Protein AF-A0A3R9PP80-F1 (afdb_monomer_lite)

Secondary structure (DSSP, 8-state):
--THHHHHHHHHH-S-SEEEEEEEE--HHHHHHH-TTT-S-EEEEEEE---HHHHHHHHHHHHHHHHHHHH--S---SEEEEEEEEEEEETTEEEEE-SS-EEEEEES--HHHHHHHHHTTTS-EEEEEE----------------

Sequence (146 aa):
MEPNLLKQILDLLGKPKIVEISVSVDDERLRDMLKPDEARSITVQYSCEPEAERALDLYSEYYENYISISRFPAERKPKVISSFKASWYLNDLSAEFDGFSLRIKAEGDLRKTFEIMQLLKGRIIRVEIDLSCPEHEKSEVAQQQY

Organism: NCBI:txid2478471

pLDDT: mean 80.42, std 15.36, range [39.16, 97.62]

Foldseek 3Di:
DDLVVLVLVCVQQNFFQKKKWKKWAQDPVVCVVVPVVPDRTDIDIDMDRDHSVVLSVLLNQQVVLVVCVVPPVDDDDRMGTPWIKTWHDDPQKIWIDGSQEIEIEGEPDCPSVVVSCVSCPPGHYHYHYDPDDPPPPDDDDDDDDD

Structure (mmCIF, N/CA/C/O backbone):
data_AF-A0A3R9PP80-F1
#
_entry.id   AF-A0A3R9PP80-F1
#
loop_
_atom_site.group_PDB
_atom_site.id
_atom_site.type_symbol
_atom_site.label_atom_id
_atom_site.label_alt_id
_atom_site.label_comp_id
_atom_site.label_asym_id
_atom_site.label_entity_id
_atom_site.label_seq_id
_atom_site.pdbx_PDB_ins_code
_atom_site.Cartn_x
_atom_site.Cartn_y
_atom_site.Cartn_z
_atom_site.occupancy
_atom_site.B_iso_or_equiv
_atom_site.auth_seq_id
_atom_site.auth_comp_id
_atom_site.auth_asym_id
_atom_site.auth_atom_id
_atom_site.pdbx_PDB_model_num
ATOM 1 N N . MET A 1 1 ? 7.199 -9.865 0.308 1.00 71.06 1 MET A N 1
ATOM 2 C CA . MET A 1 1 ? 6.045 -10.595 0.879 1.00 71.06 1 MET A CA 1
ATOM 3 C C . MET A 1 1 ? 5.101 -10.919 -0.263 1.00 71.06 1 MET A C 1
ATOM 5 O O . MET A 1 1 ? 5.083 -10.144 -1.203 1.00 71.06 1 MET A O 1
ATOM 9 N N . GLU A 1 2 ? 4.377 -12.037 -0.243 1.00 83.56 2 GLU A N 1
ATOM 10 C CA . GLU A 1 2 ? 3.456 -12.345 -1.350 1.00 83.56 2 GLU A CA 1
ATOM 11 C C . GLU A 1 2 ? 2.292 -11.332 -1.439 1.00 83.56 2 GLU A C 1
ATOM 13 O O . GLU A 1 2 ? 1.842 -10.846 -0.392 1.00 83.56 2 GLU A O 1
ATOM 18 N N . PRO A 1 3 ? 1.735 -11.081 -2.646 1.00 89.44 3 PRO A N 1
ATOM 19 C CA . PRO A 1 3 ? 0.578 -10.202 -2.883 1.00 89.44 3 PRO A CA 1
ATOM 20 C C . PRO A 1 3 ? -0.625 -10.452 -1.966 1.00 89.44 3 PRO A C 1
ATOM 22 O O . PRO A 1 3 ? -1.391 -9.539 -1.660 1.00 89.44 3 PRO A O 1
ATOM 25 N N . ASN A 1 4 ? -0.754 -11.680 -1.457 1.00 89.56 4 ASN A N 1
ATOM 26 C CA . ASN A 1 4 ? -1.809 -12.075 -0.533 1.00 89.56 4 ASN A CA 1
ATOM 27 C C . ASN A 1 4 ? -1.837 -11.246 0.767 1.00 89.56 4 ASN A C 1
ATOM 29 O O . ASN A 1 4 ? -2.891 -11.124 1.385 1.00 89.56 4 ASN A O 1
ATOM 33 N N . LEU A 1 5 ? -0.710 -10.663 1.198 1.00 86.88 5 LEU A N 1
ATOM 34 C CA . LEU A 1 5 ? -0.709 -9.758 2.351 1.00 86.88 5 LEU A CA 1
ATOM 35 C C . LEU A 1 5 ? -1.475 -8.466 2.051 1.00 86.88 5 LEU A C 1
ATOM 37 O O . LEU A 1 5 ? -2.350 -8.105 2.833 1.00 86.88 5 LEU A O 1
ATOM 41 N N . LEU A 1 6 ? -1.179 -7.784 0.939 1.00 92.50 6 LEU A N 1
ATOM 42 C CA . LEU A 1 6 ? -1.897 -6.554 0.599 1.00 92.50 6 LEU A CA 1
ATOM 43 C C . LEU A 1 6 ? -3.386 -6.834 0.417 1.00 92.50 6 LEU A C 1
ATOM 45 O O . LEU A 1 6 ? -4.203 -6.056 0.892 1.00 92.50 6 LEU A O 1
ATOM 49 N N . LYS A 1 7 ? -3.743 -7.974 -0.184 1.00 93.31 7 LYS A N 1
ATOM 50 C CA . LYS A 1 7 ? -5.142 -8.398 -0.276 1.00 93.31 7 LYS A CA 1
ATOM 51 C C . LYS A 1 7 ? -5.816 -8.461 1.100 1.00 93.31 7 LYS A C 1
ATOM 53 O O . LYS A 1 7 ? -6.852 -7.840 1.286 1.00 93.31 7 LYS A O 1
ATOM 58 N N . GLN A 1 8 ? -5.192 -9.118 2.079 1.00 90.00 8 GLN A N 1
ATOM 59 C CA . GLN A 1 8 ? -5.726 -9.173 3.446 1.00 90.00 8 GLN A CA 1
ATOM 60 C C . GLN A 1 8 ? -5.836 -7.784 4.093 1.00 90.00 8 GLN A C 1
ATOM 62 O O . GLN A 1 8 ? -6.772 -7.538 4.842 1.00 90.00 8 GLN A O 1
ATOM 67 N N . ILE A 1 9 ? -4.901 -6.870 3.813 1.00 90.50 9 ILE A N 1
ATOM 68 C CA . ILE A 1 9 ? -4.976 -5.487 4.306 1.00 90.50 9 ILE A CA 1
ATOM 69 C C . ILE A 1 9 ? -6.162 -4.749 3.664 1.00 90.50 9 ILE A C 1
ATOM 71 O O . ILE A 1 9 ? -6.903 -4.073 4.371 1.00 90.50 9 ILE A O 1
ATOM 75 N N . LEU A 1 10 ? -6.367 -4.898 2.352 1.00 92.75 10 LEU A N 1
ATOM 76 C CA . LEU A 1 10 ? -7.479 -4.288 1.613 1.00 92.75 10 LEU A CA 1
ATOM 77 C C . LEU A 1 10 ? -8.839 -4.819 2.071 1.00 92.75 10 LEU A C 1
ATOM 79 O O . LEU A 1 10 ? -9.766 -4.032 2.234 1.00 92.75 10 LEU A O 1
ATOM 83 N N . ASP A 1 11 ? -8.947 -6.121 2.336 1.00 91.31 11 ASP A N 1
ATOM 84 C CA . ASP A 1 11 ? -10.175 -6.737 2.855 1.00 91.31 11 ASP A CA 1
ATOM 85 C C . ASP A 1 11 ? -10.566 -6.172 4.238 1.00 91.31 11 ASP A C 1
ATOM 87 O O . ASP A 1 11 ? -11.732 -6.231 4.624 1.00 91.31 11 ASP A O 1
ATOM 91 N N . LEU A 1 12 ? -9.608 -5.598 4.979 1.00 87.88 12 LEU A N 1
ATOM 92 C CA . LEU A 1 12 ? -9.818 -5.059 6.325 1.00 87.88 12 LEU A CA 1
ATOM 93 C C . LEU A 1 12 ? -9.974 -3.549 6.379 1.00 87.88 12 LEU A C 1
ATOM 95 O O . LEU A 1 12 ? -10.890 -3.038 7.018 1.00 87.88 12 LEU A O 1
ATOM 99 N N . LEU A 1 13 ? -9.053 -2.832 5.746 1.00 89.12 13 LEU A N 1
ATOM 100 C CA . LEU A 1 13 ? -9.013 -1.373 5.774 1.00 89.12 13 LEU A CA 1
ATOM 101 C C . LEU A 1 13 ? -9.790 -0.751 4.610 1.00 89.12 13 LEU A C 1
ATOM 103 O O . LEU A 1 13 ? -9.990 0.463 4.577 1.00 89.12 13 LEU A O 1
ATOM 107 N N . GLY A 1 14 ? -10.224 -1.570 3.651 1.00 91.25 14 GLY A N 1
ATOM 108 C CA . GLY A 1 14 ? -10.828 -1.122 2.409 1.00 91.25 14 GLY A CA 1
ATOM 109 C C . GLY A 1 14 ? -9.808 -0.489 1.462 1.00 91.25 14 GLY A C 1
ATOM 110 O O . GLY A 1 14 ? -8.594 -0.700 1.549 1.00 91.25 14 GLY A O 1
ATOM 111 N N . LYS A 1 15 ? -10.323 0.320 0.535 1.00 94.94 15 LYS A N 1
ATOM 112 C CA . LYS A 1 15 ? -9.526 1.055 -0.453 1.00 94.94 15 LYS A CA 1
ATOM 113 C C . LYS A 1 15 ? -8.535 2.015 0.242 1.00 94.94 15 LYS A C 1
ATOM 115 O O . LYS A 1 15 ? -8.970 2.812 1.081 1.00 94.94 15 LYS A O 1
ATOM 120 N N . PRO A 1 16 ? -7.238 2.001 -0.129 1.00 96.12 16 PRO A N 1
ATOM 121 C CA . PRO A 1 16 ? -6.276 2.981 0.360 1.00 96.12 16 PRO A CA 1
ATOM 122 C C . PRO A 1 16 ? -6.669 4.378 -0.104 1.00 96.12 16 PRO A C 1
ATOM 124 O O . PRO A 1 16 ? -7.209 4.565 -1.194 1.00 96.12 16 PRO A O 1
ATOM 127 N N . LYS A 1 17 ? -6.377 5.377 0.724 1.00 96.12 17 LYS A N 1
ATOM 128 C CA . LYS A 1 17 ? -6.616 6.773 0.356 1.00 96.12 17 LYS A CA 1
ATOM 129 C C . LYS A 1 17 ? -5.595 7.267 -0.641 1.00 96.12 17 LYS A C 1
ATOM 131 O O . LYS A 1 17 ? -5.963 7.949 -1.583 1.00 96.12 17 LYS A O 1
ATOM 136 N N . ILE A 1 18 ? -4.345 6.862 -0.465 1.00 97.06 18 ILE A N 1
ATOM 137 C CA . ILE A 1 18 ? -3.256 7.243 -1.348 1.00 97.06 18 ILE A CA 1
ATOM 138 C C . ILE A 1 18 ? -2.332 6.051 -1.568 1.00 97.06 18 ILE A C 1
ATOM 140 O O . ILE A 1 18 ? -2.057 5.276 -0.651 1.00 97.06 18 ILE A O 1
ATOM 144 N 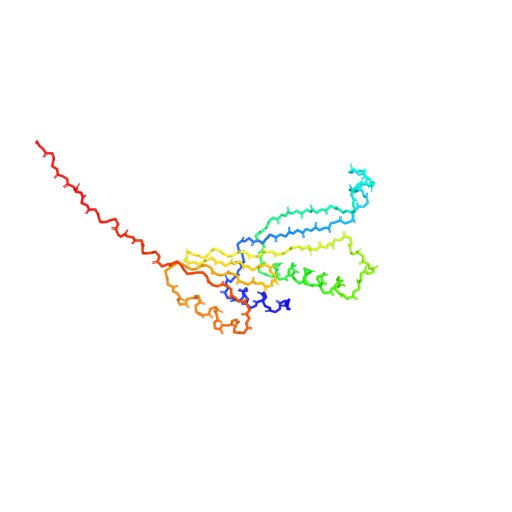N . VAL A 1 19 ? -1.872 5.902 -2.803 1.00 97.31 19 VAL A N 1
ATOM 145 C CA . VAL A 1 19 ? -0.814 4.980 -3.196 1.00 97.31 19 VAL A CA 1
ATOM 146 C C . VAL A 1 19 ? 0.292 5.798 -3.843 1.00 97.31 19 VAL A C 1
ATOM 148 O O . VAL A 1 19 ? 0.070 6.446 -4.865 1.00 97.31 19 VAL A O 1
ATOM 151 N N . GLU A 1 20 ? 1.474 5.771 -3.239 1.00 97.62 20 GLU A N 1
ATOM 152 C CA . GLU A 1 20 ? 2.694 6.377 -3.759 1.00 97.62 20 GLU A CA 1
ATOM 153 C C . GLU A 1 20 ? 3.549 5.310 -4.433 1.00 97.62 20 GLU A C 1
ATOM 155 O O . GLU A 1 20 ? 3.827 4.250 -3.860 1.00 97.62 20 GLU A O 1
ATOM 160 N N . ILE A 1 21 ? 4.003 5.604 -5.647 1.00 95.19 21 ILE A N 1
ATOM 161 C CA . ILE A 1 21 ? 4.872 4.710 -6.404 1.00 95.19 21 ILE A CA 1
ATOM 162 C C . ILE A 1 21 ? 6.000 5.476 -7.077 1.00 95.19 21 ILE A C 1
ATOM 164 O O . ILE A 1 21 ? 5.830 6.591 -7.573 1.00 95.19 21 ILE A O 1
ATOM 168 N N . SER A 1 22 ? 7.160 4.828 -7.112 1.00 93.56 22 SER A N 1
ATOM 169 C CA . SER A 1 22 ? 8.286 5.233 -7.946 1.00 93.56 22 SER A CA 1
ATOM 170 C C . SER A 1 22 ? 8.395 4.252 -9.096 1.00 93.56 22 SER A C 1
ATOM 172 O O . SER A 1 22 ? 8.415 3.037 -8.891 1.00 93.56 22 SER A O 1
ATOM 174 N N . VAL A 1 23 ? 8.473 4.780 -10.308 1.00 89.75 23 VAL A N 1
ATOM 175 C CA . VAL A 1 23 ? 8.624 3.997 -11.525 1.00 89.75 23 VAL A CA 1
ATOM 176 C C . VAL A 1 23 ? 9.919 4.407 -12.196 1.00 89.75 23 VAL A C 1
ATOM 178 O O . VAL A 1 23 ? 10.072 5.555 -12.606 1.00 89.75 23 VAL A O 1
ATOM 181 N N . SER A 1 24 ? 10.839 3.463 -12.330 1.00 87.50 24 SER A N 1
ATOM 182 C CA . SER A 1 24 ? 12.033 3.629 -13.145 1.00 87.50 24 SER A CA 1
ATOM 183 C C . SER A 1 24 ? 11.713 3.226 -14.579 1.00 87.50 24 SER A C 1
ATOM 185 O O . SER A 1 24 ? 11.252 2.113 -14.835 1.00 87.50 24 SER A O 1
ATOM 187 N N . VAL A 1 25 ? 11.932 4.154 -15.500 1.00 83.19 25 VAL A N 1
ATOM 188 C CA . VAL A 1 25 ? 11.703 3.998 -16.931 1.00 83.19 25 VAL A CA 1
ATOM 189 C C . VAL A 1 25 ? 13.051 4.034 -17.636 1.00 83.19 25 VAL A C 1
ATOM 191 O O . VAL A 1 25 ? 13.855 4.952 -17.440 1.00 83.19 25 VAL A O 1
ATOM 194 N N . ASP A 1 26 ? 13.291 3.005 -18.437 1.00 79.38 26 ASP A N 1
ATOM 195 C CA . ASP A 1 26 ? 14.395 2.932 -19.379 1.00 79.38 26 ASP A CA 1
ATOM 196 C C . ASP A 1 26 ? 13.842 3.226 -20.780 1.00 79.38 26 ASP A C 1
ATOM 198 O O . ASP A 1 26 ? 13.300 2.344 -21.444 1.00 79.38 26 ASP A O 1
ATOM 202 N N . ASP A 1 27 ? 13.888 4.500 -21.176 1.00 73.56 27 ASP A N 1
ATOM 203 C CA . ASP A 1 27 ? 13.384 4.985 -22.461 1.00 73.56 27 ASP A CA 1
ATOM 204 C C . ASP A 1 27 ? 14.491 5.773 -23.168 1.00 73.56 27 ASP A C 1
ATOM 206 O O . ASP A 1 27 ? 14.997 6.773 -22.650 1.00 73.56 27 ASP A O 1
ATOM 210 N N . GLU A 1 28 ? 14.876 5.299 -24.352 1.00 74.38 28 GLU A N 1
ATOM 211 C CA . GLU A 1 28 ? 15.945 5.891 -25.161 1.00 74.38 28 GLU A CA 1
ATOM 212 C C . GLU A 1 28 ? 15.626 7.329 -25.583 1.00 74.38 28 GLU A C 1
ATOM 214 O O . GLU A 1 28 ? 16.507 8.180 -25.532 1.00 74.38 28 GLU A O 1
ATOM 219 N N . ARG A 1 29 ? 14.362 7.653 -25.892 1.00 73.94 29 ARG A N 1
ATOM 220 C CA . ARG A 1 29 ? 13.960 9.020 -26.268 1.00 73.94 29 ARG A CA 1
ATOM 221 C C . ARG A 1 29 ? 14.134 9.971 -25.095 1.00 73.94 29 ARG A C 1
ATOM 223 O O . ARG A 1 29 ? 14.587 11.100 -25.264 1.00 73.94 29 ARG A O 1
ATOM 230 N N . LEU A 1 30 ? 13.771 9.515 -23.899 1.00 70.75 30 LEU A N 1
ATOM 231 C CA . LEU A 1 30 ? 13.948 10.298 -22.686 1.00 70.75 30 LEU A CA 1
ATOM 232 C C . LEU A 1 30 ? 15.431 10.442 -22.299 1.00 70.75 30 LEU A C 1
ATOM 234 O O . LEU A 1 30 ? 15.826 11.502 -21.811 1.00 70.75 30 LEU A O 1
ATOM 238 N N . ARG A 1 31 ? 16.262 9.421 -22.551 1.00 69.50 31 ARG A N 1
ATOM 239 C CA . ARG A 1 31 ? 17.726 9.515 -22.403 1.00 69.50 31 ARG A CA 1
ATOM 240 C C . ARG A 1 31 ? 18.330 10.529 -23.376 1.00 69.50 31 ARG A C 1
ATOM 242 O O . ARG A 1 31 ? 19.126 11.361 -22.949 1.00 69.50 31 ARG A O 1
ATOM 249 N N . ASP A 1 32 ? 17.912 10.513 -24.639 1.00 70.00 32 ASP A N 1
ATOM 250 C CA . ASP A 1 32 ? 18.385 11.450 -25.665 1.00 70.00 32 ASP A CA 1
ATOM 251 C C . ASP A 1 32 ? 18.046 12.905 -25.310 1.00 70.00 32 ASP A C 1
ATOM 253 O O . ASP A 1 32 ? 18.865 13.805 -25.500 1.00 70.00 32 ASP A O 1
ATOM 257 N N . MET A 1 33 ? 16.869 13.144 -24.719 1.00 74.56 33 MET A N 1
ATOM 258 C CA . MET A 1 33 ? 16.467 14.471 -24.235 1.00 74.56 33 MET A CA 1
ATOM 259 C C . MET A 1 33 ? 17.297 14.971 -23.041 1.00 74.56 33 MET A C 1
ATOM 261 O O . MET A 1 33 ? 17.466 16.181 -22.888 1.00 74.56 33 MET A O 1
ATOM 265 N N . LEU A 1 34 ? 17.795 14.071 -22.188 1.00 69.25 34 LEU A N 1
ATOM 266 C CA . LEU A 1 34 ? 18.534 14.407 -20.961 1.00 69.25 34 LEU A CA 1
ATOM 267 C C . LEU A 1 34 ? 20.058 14.274 -21.085 1.00 69.25 34 LEU A C 1
ATOM 269 O O . LEU A 1 34 ? 20.757 14.579 -20.122 1.00 69.25 34 LEU A O 1
ATOM 273 N N . LYS A 1 35 ? 20.550 13.916 -22.279 1.00 68.56 35 LYS A N 1
ATOM 274 C CA . LYS A 1 35 ? 21.925 13.512 -22.611 1.00 68.56 35 LYS A CA 1
ATOM 275 C C . LYS A 1 35 ? 22.242 12.071 -22.155 1.00 68.56 35 LYS A C 1
ATOM 277 O O . LYS A 1 35 ? 22.268 11.790 -20.954 1.00 68.56 35 LYS A O 1
ATOM 282 N N . PRO A 1 36 ? 22.530 11.155 -23.097 1.00 57.00 36 PRO A N 1
ATOM 283 C CA . PRO A 1 36 ? 22.626 9.716 -22.830 1.00 57.00 36 PRO A CA 1
ATOM 284 C C . PRO A 1 36 ? 23.820 9.305 -21.949 1.00 57.00 36 PRO A C 1
ATOM 286 O O . PRO A 1 36 ? 23.794 8.237 -21.337 1.00 57.00 36 PRO A O 1
ATOM 289 N N . ASP A 1 37 ? 24.840 10.155 -21.837 1.00 64.69 37 ASP A N 1
ATOM 290 C CA . ASP A 1 37 ? 26.093 9.865 -21.128 1.00 64.69 37 ASP A CA 1
ATOM 291 C C . ASP A 1 37 ? 25.933 9.910 -19.593 1.00 64.69 37 ASP A C 1
ATOM 293 O O . ASP A 1 37 ? 26.726 9.315 -18.860 1.00 64.69 37 ASP A O 1
ATOM 297 N N . GLU A 1 38 ? 24.901 10.604 -19.098 1.00 63.38 38 GLU A N 1
ATOM 298 C CA . GLU A 1 38 ? 24.737 10.929 -17.674 1.00 63.38 38 GLU A CA 1
ATOM 299 C C . GLU A 1 38 ? 23.598 10.144 -16.994 1.00 63.38 38 GLU A C 1
ATOM 301 O O . GLU A 1 38 ? 23.680 9.851 -15.798 1.00 63.38 38 GLU A O 1
ATOM 306 N N . ALA A 1 39 ? 22.554 9.733 -17.727 1.00 62.38 39 ALA A N 1
ATOM 307 C CA . ALA A 1 39 ? 21.347 9.141 -17.140 1.00 62.38 39 ALA A CA 1
ATOM 308 C C . ALA A 1 39 ? 21.051 7.718 -17.652 1.00 62.38 39 ALA A C 1
ATOM 310 O O . ALA A 1 39 ? 20.582 7.508 -18.767 1.00 62.38 39 ALA A O 1
ATOM 311 N N . ARG A 1 40 ? 21.235 6.709 -16.785 1.00 68.38 40 ARG A N 1
ATOM 312 C CA . ARG A 1 40 ? 20.885 5.303 -17.086 1.00 68.38 40 ARG A CA 1
ATOM 313 C C . ARG A 1 40 ? 19.383 5.010 -17.028 1.00 68.38 40 ARG A C 1
ATOM 315 O O . ARG A 1 40 ? 18.956 4.001 -17.569 1.00 68.38 40 ARG A O 1
ATOM 322 N N . SER A 1 41 ? 18.579 5.819 -16.356 1.00 73.88 41 SER A N 1
ATOM 323 C CA . SER A 1 41 ? 17.124 5.638 -16.260 1.00 73.88 41 SER A CA 1
ATOM 324 C C . SER A 1 41 ? 16.499 6.888 -15.664 1.00 73.88 41 SER A C 1
ATOM 326 O O . SER A 1 41 ? 17.151 7.572 -14.873 1.00 73.88 41 SER A O 1
ATOM 328 N N . ILE A 1 42 ? 15.228 7.133 -15.960 1.00 81.62 42 ILE A N 1
ATOM 329 C CA . ILE A 1 42 ? 14.450 8.185 -15.305 1.00 81.62 42 ILE A CA 1
ATOM 330 C C . ILE A 1 42 ? 13.559 7.552 -14.252 1.00 81.62 42 ILE A C 1
ATOM 332 O O . ILE A 1 42 ? 12.840 6.601 -14.543 1.00 81.62 42 ILE A O 1
ATOM 336 N N . THR A 1 43 ? 13.574 8.094 -13.039 1.00 86.44 43 THR A N 1
ATOM 337 C CA . THR A 1 43 ? 12.611 7.711 -12.005 1.00 86.44 43 THR A CA 1
ATOM 338 C C . THR A 1 43 ? 11.523 8.767 -11.923 1.00 86.44 43 THR A C 1
ATOM 340 O O . THR A 1 43 ? 11.799 9.928 -11.634 1.00 86.44 43 THR A O 1
ATOM 343 N N . VAL A 1 44 ? 10.283 8.352 -12.157 1.00 88.75 44 VAL A N 1
ATOM 344 C CA . VAL A 1 44 ? 9.090 9.177 -11.974 1.00 88.75 44 VAL A CA 1
ATOM 345 C C . VAL A 1 44 ? 8.420 8.758 -10.674 1.00 88.75 44 VAL A C 1
ATOM 347 O O . VAL A 1 44 ? 8.096 7.585 -10.495 1.00 88.75 44 VAL A O 1
ATOM 350 N N . GLN A 1 45 ? 8.212 9.714 -9.775 1.00 93.38 45 GLN A N 1
ATOM 351 C CA . GLN A 1 45 ? 7.488 9.508 -8.524 1.00 93.38 45 GLN A CA 1
ATOM 352 C C . GLN A 1 45 ? 6.133 10.189 -8.612 1.00 93.38 45 GLN A C 1
ATOM 354 O O . GLN A 1 45 ? 6.046 11.340 -9.039 1.00 93.38 45 GLN A O 1
ATOM 359 N N . TYR A 1 46 ? 5.079 9.483 -8.222 1.00 91.56 46 TYR A N 1
ATOM 360 C CA . TYR A 1 46 ? 3.741 10.053 -8.177 1.00 91.56 46 TYR A CA 1
ATOM 361 C C . TYR A 1 46 ? 2.870 9.349 -7.143 1.00 91.56 46 TYR A C 1
ATOM 363 O O . TYR A 1 46 ? 3.132 8.215 -6.736 1.00 91.56 46 TYR A O 1
ATOM 371 N N . SER A 1 47 ? 1.816 10.047 -6.735 1.00 95.12 47 SER A N 1
ATOM 372 C CA . SER A 1 47 ? 0.757 9.530 -5.884 1.00 95.12 47 SER A CA 1
ATOM 373 C C . SER A 1 47 ? -0.559 9.434 -6.655 1.00 95.12 47 SER A C 1
ATOM 375 O O . SER A 1 47 ? -0.791 10.154 -7.627 1.00 95.12 47 SER A O 1
ATOM 377 N N . CYS A 1 48 ? -1.418 8.507 -6.248 1.00 93.25 48 CYS A N 1
ATOM 378 C CA . CYS A 1 48 ? -2.731 8.296 -6.848 1.00 93.25 48 CYS A CA 1
ATOM 379 C C . CYS A 1 48 ? -3.726 7.760 -5.810 1.00 93.25 48 CYS A C 1
ATOM 381 O O . CYS A 1 48 ? -3.313 7.249 -4.772 1.00 93.25 48 CYS A O 1
ATOM 383 N N . GLU A 1 49 ? -5.028 7.829 -6.101 1.00 95.81 49 GLU A N 1
ATOM 384 C CA . GLU A 1 49 ? -6.099 7.295 -5.236 1.00 95.81 49 GLU A CA 1
ATOM 385 C C . GLU A 1 49 ? -6.832 6.106 -5.905 1.00 95.81 49 GLU A C 1
ATOM 387 O O . GLU A 1 49 ? -8.035 6.181 -6.198 1.00 95.81 49 GLU A O 1
ATOM 392 N N . PRO A 1 50 ? -6.117 5.011 -6.234 1.00 93.44 50 PRO A N 1
ATOM 393 C CA . PRO A 1 50 ? -6.646 3.929 -7.058 1.00 93.44 50 PRO A CA 1
ATOM 394 C C . PRO A 1 50 ? -7.671 3.080 -6.301 1.00 93.44 50 PRO A C 1
ATOM 396 O O . PRO A 1 50 ? -7.606 2.952 -5.081 1.00 93.44 50 PRO A O 1
ATOM 399 N N . GLU A 1 51 ? -8.584 2.436 -7.031 1.00 95.94 51 GLU A N 1
ATOM 400 C CA . GLU A 1 51 ? -9.431 1.372 -6.473 1.00 95.94 51 GLU A CA 1
ATOM 401 C C . GLU A 1 51 ? -8.598 0.225 -5.877 1.00 95.94 51 GLU A C 1
ATOM 403 O O . GLU A 1 51 ? -7.440 0.020 -6.248 1.00 95.94 51 GLU A O 1
ATOM 408 N N . ALA A 1 52 ? -9.196 -0.543 -4.960 1.00 94.56 52 ALA A N 1
ATOM 409 C CA . ALA A 1 52 ? -8.507 -1.612 -4.231 1.00 94.56 52 ALA A CA 1
ATOM 410 C C . ALA A 1 52 ? -7.860 -2.654 -5.165 1.00 94.56 52 ALA A C 1
ATOM 412 O O . ALA A 1 52 ? -6.704 -3.024 -4.969 1.00 94.56 52 ALA A O 1
ATOM 413 N N . GLU A 1 53 ? -8.570 -3.068 -6.218 1.00 95.69 53 GLU A N 1
ATOM 414 C CA . GLU A 1 53 ? -8.052 -3.995 -7.236 1.00 95.69 53 GLU A CA 1
ATOM 415 C C . GLU A 1 53 ? -6.806 -3.429 -7.920 1.00 95.69 53 GLU A C 1
ATOM 417 O O . GLU A 1 53 ? -5.774 -4.091 -8.017 1.00 95.69 53 GLU A O 1
ATOM 422 N N . ARG A 1 54 ? -6.852 -2.147 -8.296 1.00 96.06 54 ARG A N 1
ATOM 423 C CA . ARG A 1 54 ? -5.726 -1.488 -8.952 1.00 96.06 54 ARG A CA 1
ATOM 424 C C . ARG A 1 54 ? -4.526 -1.323 -8.017 1.00 96.06 54 ARG A C 1
ATOM 426 O O . ARG A 1 54 ? -3.389 -1.427 -8.472 1.00 96.06 54 ARG A O 1
ATOM 433 N N . ALA A 1 55 ? -4.751 -1.083 -6.726 1.00 96.19 55 ALA A N 1
ATOM 434 C CA . ALA A 1 55 ? -3.678 -1.073 -5.734 1.00 96.19 55 ALA A CA 1
ATOM 435 C C . ALA A 1 55 ? -2.996 -2.451 -5.624 1.00 96.19 55 ALA A C 1
ATOM 437 O O . ALA A 1 55 ? -1.768 -2.521 -5.529 1.00 96.19 55 ALA A O 1
ATOM 438 N N . LEU A 1 56 ? -3.773 -3.538 -5.690 1.00 96.31 56 LEU A N 1
ATOM 439 C CA . LEU A 1 56 ? -3.253 -4.906 -5.670 1.00 96.31 56 LEU A CA 1
ATOM 440 C C . LEU A 1 56 ? -2.436 -5.242 -6.926 1.00 96.31 56 LEU A C 1
ATOM 442 O O . LEU A 1 56 ? -1.373 -5.854 -6.804 1.00 96.31 56 LEU A O 1
ATOM 446 N N . ASP A 1 57 ? -2.877 -4.799 -8.105 1.00 95.69 57 ASP A N 1
ATOM 447 C CA . ASP A 1 57 ? -2.122 -4.959 -9.355 1.00 95.69 57 ASP A CA 1
ATOM 448 C C . ASP A 1 57 ? -0.758 -4.265 -9.280 1.00 95.69 57 ASP A C 1
ATOM 450 O O . ASP A 1 57 ? 0.274 -4.862 -9.586 1.00 95.69 57 ASP A O 1
ATOM 454 N N . LEU A 1 58 ? -0.743 -3.006 -8.825 1.00 94.88 58 LEU A 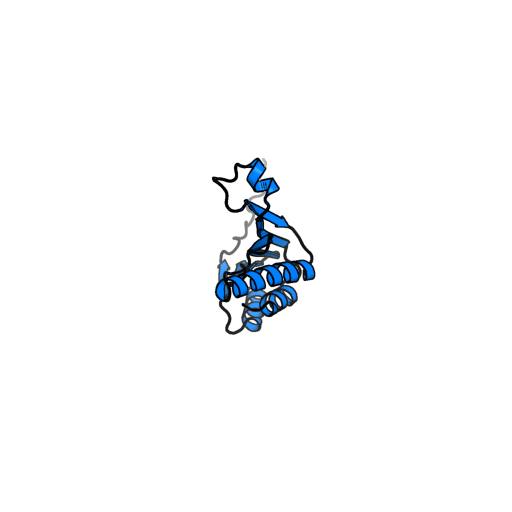N 1
ATOM 455 C CA . LEU A 1 58 ? 0.484 -2.216 -8.686 1.00 94.88 58 LEU A CA 1
ATOM 456 C C . LEU A 1 58 ? 1.466 -2.866 -7.705 1.00 94.88 58 LEU A C 1
ATOM 458 O O . LEU A 1 58 ? 2.669 -2.904 -7.964 1.00 94.88 58 LEU A O 1
ATOM 462 N N . TYR A 1 59 ? 0.966 -3.410 -6.594 1.00 95.50 59 TYR A N 1
ATOM 463 C CA . TYR A 1 59 ? 1.808 -4.144 -5.653 1.00 95.50 59 TYR A CA 1
ATOM 464 C C . TYR A 1 59 ? 2.319 -5.464 -6.227 1.00 95.50 59 TYR A C 1
ATOM 466 O O . TYR A 1 59 ? 3.459 -5.840 -5.966 1.00 95.50 59 TYR A O 1
ATOM 474 N N . SER A 1 60 ? 1.504 -6.164 -7.015 1.00 94.25 60 SER A N 1
ATOM 475 C CA . SER A 1 60 ? 1.916 -7.410 -7.666 1.00 94.25 60 SER A CA 1
ATOM 476 C C . SER A 1 60 ? 3.048 -7.150 -8.660 1.00 94.25 60 SER A C 1
ATOM 478 O O . SER A 1 60 ? 4.068 -7.831 -8.602 1.00 94.25 60 SER A O 1
ATOM 480 N N . GLU A 1 61 ? 2.939 -6.096 -9.477 1.00 92.38 61 GLU A N 1
ATOM 481 C CA . GLU A 1 61 ? 4.012 -5.655 -10.379 1.00 92.38 61 GLU A CA 1
ATOM 482 C C . GLU A 1 61 ? 5.281 -5.261 -9.598 1.00 92.38 61 GLU A C 1
ATOM 484 O O . GLU A 1 61 ? 6.389 -5.671 -9.950 1.00 92.38 61 GLU A O 1
ATOM 489 N N . TYR A 1 62 ? 5.137 -4.513 -8.499 1.00 93.00 62 TYR A N 1
ATOM 490 C CA . TYR A 1 62 ? 6.245 -4.183 -7.597 1.00 93.00 62 TYR A CA 1
ATOM 491 C C . TYR A 1 62 ? 6.932 -5.436 -7.023 1.00 93.00 62 TYR A C 1
ATOM 493 O O . TYR A 1 62 ? 8.159 -5.559 -7.072 1.00 93.00 62 TYR A O 1
ATOM 501 N N . TYR A 1 63 ? 6.152 -6.389 -6.512 1.00 91.88 63 TYR A N 1
ATOM 502 C CA . TYR A 1 63 ? 6.662 -7.622 -5.920 1.00 91.88 63 TYR A CA 1
ATOM 503 C C . TYR A 1 63 ? 7.367 -8.502 -6.954 1.00 91.88 63 TYR A C 1
ATOM 505 O O . TYR A 1 63 ? 8.459 -9.000 -6.679 1.00 91.88 63 TYR A O 1
ATOM 513 N N . GLU A 1 64 ? 6.785 -8.654 -8.146 1.00 88.94 64 GLU A N 1
ATOM 514 C CA . GLU A 1 64 ? 7.398 -9.374 -9.262 1.00 88.94 64 GLU A CA 1
ATOM 515 C C . GLU A 1 64 ? 8.766 -8.800 -9.623 1.00 88.94 64 GLU A C 1
ATOM 517 O O . GLU A 1 64 ? 9.729 -9.547 -9.790 1.00 88.94 64 GLU A O 1
ATOM 522 N N . ASN A 1 65 ? 8.872 -7.474 -9.695 1.00 86.12 65 ASN A N 1
ATOM 523 C CA . ASN A 1 65 ? 10.137 -6.816 -9.991 1.00 86.12 65 ASN A CA 1
ATOM 524 C C . ASN A 1 65 ? 11.170 -7.036 -8.872 1.00 86.12 65 ASN A C 1
ATOM 526 O O . ASN A 1 65 ? 12.345 -7.281 -9.146 1.00 86.12 65 ASN A O 1
ATOM 530 N N . TYR A 1 66 ? 10.745 -7.019 -7.606 1.00 84.81 66 TYR A N 1
ATOM 531 C CA . TYR A 1 66 ? 11.617 -7.324 -6.469 1.00 84.81 66 TYR A CA 1
ATOM 532 C C . TYR A 1 66 ? 12.155 -8.771 -6.512 1.00 84.81 66 TYR A C 1
ATOM 534 O O . TYR A 1 66 ? 13.355 -9.009 -6.321 1.00 84.81 66 TYR A O 1
ATOM 542 N N . ILE A 1 67 ? 11.301 -9.759 -6.808 1.00 83.06 67 ILE A N 1
ATOM 543 C CA . ILE A 1 67 ? 11.729 -11.167 -6.912 1.00 83.06 67 ILE A CA 1
ATOM 544 C C . ILE A 1 67 ? 12.534 -11.450 -8.186 1.00 83.06 67 ILE A C 1
ATOM 546 O O . ILE A 1 67 ? 13.407 -12.317 -8.172 1.00 83.06 67 ILE A O 1
ATOM 550 N N . SER A 1 68 ? 12.271 -10.745 -9.290 1.00 74.00 68 SER A N 1
ATOM 551 C CA . SER A 1 68 ? 12.999 -10.948 -10.543 1.00 74.00 68 SER A CA 1
ATOM 552 C C . SER A 1 68 ? 14.416 -10.394 -10.450 1.00 74.00 68 SER A C 1
ATOM 554 O O . SER A 1 68 ? 15.355 -11.091 -10.819 1.00 74.00 68 SER A O 1
ATOM 556 N N . ILE A 1 69 ? 14.597 -9.198 -9.874 1.00 65.06 69 ILE A N 1
ATOM 557 C CA . ILE A 1 69 ? 15.923 -8.595 -9.657 1.00 65.06 69 ILE A CA 1
ATOM 558 C C . ILE A 1 69 ? 16.788 -9.478 -8.749 1.00 65.06 69 ILE A C 1
ATOM 560 O O . ILE A 1 69 ? 17.988 -9.612 -8.977 1.00 65.06 69 ILE A O 1
ATOM 564 N N . SER A 1 70 ? 16.185 -10.116 -7.743 1.00 59.97 70 SER A N 1
ATOM 565 C CA . SER A 1 70 ? 16.905 -11.013 -6.830 1.00 59.97 70 SER A CA 1
ATOM 566 C C . SER A 1 70 ? 17.250 -12.380 -7.433 1.00 59.97 70 SER A C 1
ATOM 568 O O . SER A 1 70 ? 18.109 -13.068 -6.884 1.00 59.97 70 SER A O 1
ATOM 570 N N . ARG A 1 71 ? 16.625 -12.785 -8.550 1.00 60.09 71 ARG A N 1
ATOM 571 C CA . ARG A 1 71 ? 16.841 -14.102 -9.182 1.00 60.09 71 ARG A CA 1
ATOM 572 C C . ARG A 1 71 ? 17.589 -14.046 -10.515 1.00 60.09 71 ARG A C 1
ATOM 574 O O . ARG A 1 71 ? 18.399 -14.930 -10.765 1.00 60.09 71 ARG A O 1
ATOM 581 N N . PHE A 1 72 ? 17.354 -13.035 -11.352 1.00 57.19 72 PHE A N 1
ATOM 582 C CA . PHE A 1 72 ? 17.979 -12.898 -12.671 1.00 57.19 72 PHE A CA 1
ATOM 583 C C . PHE A 1 72 ? 18.189 -11.415 -13.028 1.00 57.19 72 PHE A C 1
ATOM 585 O O . PHE A 1 72 ? 17.228 -10.723 -13.360 1.00 57.19 72 PHE A O 1
ATOM 592 N N . PRO A 1 73 ? 19.432 -10.905 -13.037 1.00 56.16 73 PRO A N 1
ATOM 593 C CA . PRO A 1 73 ? 19.713 -9.512 -13.401 1.00 56.16 73 PRO A CA 1
ATOM 594 C C . PRO A 1 73 ? 19.636 -9.219 -14.918 1.00 56.16 73 PRO A C 1
ATOM 596 O O . PRO A 1 73 ? 20.071 -8.153 -15.347 1.00 56.16 73 PRO A O 1
ATOM 599 N N . ALA A 1 74 ? 19.142 -10.151 -15.742 1.00 50.53 74 ALA A N 1
ATOM 600 C CA . ALA A 1 74 ? 19.554 -10.249 -17.146 1.00 50.53 74 ALA A CA 1
ATOM 601 C C . ALA A 1 74 ? 18.673 -9.527 -18.185 1.00 50.53 74 ALA A C 1
ATOM 603 O O . ALA A 1 74 ? 19.169 -9.259 -19.272 1.00 50.53 74 ALA A O 1
ATOM 604 N N . GLU A 1 75 ? 17.436 -9.130 -17.879 1.00 56.00 75 GLU A N 1
ATOM 605 C CA . GLU A 1 75 ? 16.623 -8.327 -18.807 1.00 56.00 75 GLU A CA 1
ATOM 606 C C . GLU A 1 75 ? 15.917 -7.210 -18.041 1.00 56.00 75 GLU A C 1
ATOM 608 O O . GLU A 1 75 ? 14.961 -7.432 -17.295 1.00 56.00 75 GLU A O 1
ATOM 613 N N . ARG A 1 76 ? 16.427 -5.980 -18.175 1.00 61.94 76 ARG A N 1
ATOM 614 C CA . ARG A 1 76 ? 15.757 -4.808 -17.609 1.00 61.94 76 ARG A CA 1
ATOM 615 C C . ARG A 1 76 ? 14.461 -4.597 -18.376 1.00 61.94 76 ARG A C 1
ATOM 617 O O . ARG A 1 76 ? 14.487 -4.231 -19.547 1.00 61.94 76 ARG A O 1
ATOM 624 N N . LYS A 1 77 ? 13.328 -4.813 -17.705 1.00 68.75 77 LYS A N 1
ATOM 625 C CA . LYS A 1 77 ? 12.036 -4.355 -18.218 1.00 68.75 77 LYS A CA 1
ATOM 626 C C . LYS A 1 77 ? 12.141 -2.846 -18.509 1.00 68.75 77 LYS A C 1
ATOM 628 O O . LYS A 1 77 ? 12.731 -2.128 -17.700 1.00 68.75 77 LYS A O 1
ATOM 633 N N . PRO A 1 78 ? 11.527 -2.348 -19.596 1.00 72.81 78 PRO A N 1
ATOM 634 C CA . PRO A 1 78 ? 11.540 -0.920 -19.941 1.00 72.81 78 PRO A CA 1
ATOM 635 C C . PRO A 1 78 ? 10.887 -0.044 -18.860 1.00 72.81 78 PRO A C 1
ATOM 637 O O . PRO A 1 78 ? 11.103 1.163 -18.799 1.00 72.81 78 PRO A O 1
ATOM 640 N N . LYS A 1 79 ? 10.090 -0.658 -17.981 1.00 79.75 79 LYS A N 1
ATOM 641 C CA . LYS A 1 79 ? 9.438 -0.022 -16.844 1.00 79.75 79 LYS A CA 1
ATOM 642 C C . LYS A 1 79 ? 9.494 -0.949 -15.633 1.00 79.75 79 LYS A C 1
ATOM 644 O O . LYS A 1 79 ? 9.151 -2.125 -15.742 1.00 79.75 79 LYS A O 1
ATOM 649 N N . VAL A 1 80 ? 9.894 -0.407 -14.487 1.00 87.88 80 VAL A N 1
ATOM 650 C CA . VAL A 1 80 ? 9.974 -1.125 -13.210 1.00 87.88 80 VAL A CA 1
ATOM 651 C C . VAL A 1 80 ? 9.393 -0.257 -12.101 1.00 87.88 80 VAL A C 1
ATOM 653 O O . VAL A 1 80 ? 9.855 0.861 -11.885 1.00 87.88 80 VAL A O 1
ATOM 656 N N . ILE A 1 81 ? 8.408 -0.775 -11.364 1.00 90.31 81 ILE A N 1
ATOM 657 C CA . ILE A 1 81 ? 7.984 -0.161 -10.099 1.00 90.31 81 ILE A CA 1
ATOM 658 C C . ILE A 1 81 ? 9.053 -0.474 -9.051 1.00 90.31 81 ILE A C 1
ATOM 660 O O . ILE A 1 81 ? 9.256 -1.636 -8.701 1.00 90.31 81 ILE A O 1
ATOM 664 N N . SER A 1 82 ? 9.755 0.556 -8.585 1.00 89.06 82 SER A N 1
ATOM 665 C CA . SER A 1 82 ? 10.884 0.450 -7.655 1.00 89.06 82 SER A CA 1
ATOM 666 C C . SER A 1 82 ? 10.499 0.731 -6.204 1.00 89.06 82 SER A C 1
ATOM 668 O O . SER A 1 82 ? 11.191 0.281 -5.292 1.00 89.06 82 SER A O 1
ATOM 670 N N . SER A 1 83 ? 9.381 1.420 -5.971 1.00 93.31 83 SER A N 1
ATOM 671 C CA . SER A 1 83 ? 8.809 1.608 -4.637 1.00 93.31 83 SER A CA 1
ATOM 672 C C . SER A 1 83 ? 7.291 1.525 -4.673 1.00 93.31 83 SER A C 1
ATOM 674 O O . SER A 1 83 ? 6.668 1.916 -5.661 1.00 93.31 83 SER A O 1
ATOM 676 N N . PHE A 1 84 ? 6.712 1.078 -3.563 1.00 95.81 84 PHE A N 1
ATOM 677 C CA . PHE A 1 84 ? 5.275 1.031 -3.346 1.00 95.81 84 PHE A CA 1
ATOM 678 C C . PHE A 1 84 ? 4.966 1.439 -1.909 1.00 95.81 84 PHE A C 1
ATOM 680 O O . PHE A 1 84 ? 5.578 0.918 -0.982 1.00 95.81 84 PHE A O 1
ATOM 687 N N . LYS A 1 85 ? 4.007 2.343 -1.721 1.00 97.38 85 LYS A N 1
ATOM 688 C CA . LYS A 1 85 ? 3.475 2.688 -0.405 1.00 97.38 85 LYS A CA 1
ATOM 689 C C . LYS A 1 85 ? 1.979 2.928 -0.508 1.00 97.38 85 LYS A C 1
ATOM 691 O O . LYS A 1 85 ? 1.552 3.733 -1.326 1.00 97.38 85 LYS A O 1
ATOM 696 N N . ALA A 1 86 ? 1.188 2.254 0.311 1.00 97.50 86 ALA A N 1
ATOM 697 C CA . ALA A 1 86 ? -0.247 2.481 0.422 1.00 97.50 86 ALA A CA 1
ATOM 698 C C . ALA A 1 86 ? -0.565 3.054 1.803 1.00 97.50 86 ALA A C 1
ATOM 700 O O . ALA A 1 86 ? -0.087 2.516 2.802 1.00 97.50 86 ALA A O 1
ATOM 701 N N . SER A 1 87 ? -1.376 4.109 1.862 1.00 97.44 87 SER A N 1
ATOM 702 C CA . SER A 1 87 ? -1.775 4.734 3.123 1.00 97.44 87 SER A CA 1
ATOM 703 C C . SER A 1 87 ? -3.293 4.841 3.256 1.00 97.44 87 SER A C 1
ATOM 705 O O . SER A 1 87 ? -4.017 5.147 2.303 1.00 97.44 87 SER A O 1
ATOM 707 N N . TRP A 1 88 ? -3.772 4.612 4.475 1.00 95.38 88 TRP A N 1
ATOM 708 C CA . TRP A 1 88 ? -5.166 4.724 4.888 1.00 95.38 88 TRP A CA 1
ATOM 709 C C . TRP A 1 88 ? -5.285 5.785 5.978 1.00 95.38 88 TRP A C 1
ATOM 711 O O . TRP A 1 88 ? -4.461 5.836 6.890 1.00 95.38 88 TRP A O 1
ATOM 721 N N . TYR A 1 89 ? -6.343 6.591 5.891 1.00 91.56 89 TYR A N 1
ATOM 722 C CA . TYR A 1 89 ? -6.721 7.579 6.899 1.00 91.56 89 TYR A CA 1
ATOM 723 C C . TYR A 1 89 ? -8.187 7.344 7.258 1.00 91.56 89 TYR A C 1
ATOM 725 O O . TYR A 1 89 ? -9.096 7.714 6.512 1.00 91.56 89 TYR A O 1
ATOM 733 N N . LEU A 1 90 ? -8.397 6.646 8.366 1.00 85.25 90 LEU A N 1
ATOM 734 C CA . LEU A 1 90 ? -9.684 6.432 9.011 1.00 85.25 90 LEU A CA 1
ATOM 735 C C . LEU A 1 90 ? -9.687 7.307 10.271 1.00 85.25 90 LEU A C 1
ATOM 737 O O . LEU A 1 90 ? -8.638 7.499 10.864 1.00 85.25 90 LEU A O 1
ATOM 741 N N . ASN A 1 91 ? -10.834 7.865 10.657 1.00 84.81 91 ASN A N 1
ATOM 742 C CA . ASN A 1 91 ? -10.965 8.889 11.710 1.00 84.81 91 ASN A CA 1
ATOM 743 C C . ASN A 1 91 ? -9.940 8.806 12.861 1.00 84.81 91 ASN A C 1
ATOM 745 O O . ASN A 1 91 ? -9.207 9.756 13.099 1.00 84.81 91 ASN A O 1
ATOM 749 N N . ASP A 1 92 ? -9.900 7.664 13.541 1.00 86.44 92 ASP A N 1
ATOM 750 C CA . ASP A 1 92 ? -9.094 7.354 14.723 1.00 86.44 92 ASP A CA 1
ATOM 751 C C . ASP A 1 92 ? -7.880 6.454 14.417 1.00 86.44 92 ASP A C 1
ATOM 753 O O . ASP A 1 92 ? -7.179 6.000 15.321 1.00 86.44 92 ASP A O 1
ATOM 757 N N . LEU A 1 93 ? -7.632 6.151 13.139 1.00 88.25 93 LEU A N 1
ATOM 758 C CA . LEU A 1 93 ? -6.629 5.185 12.707 1.00 88.25 93 LEU A CA 1
ATOM 759 C C . LEU A 1 93 ? -5.999 5.573 11.369 1.00 88.25 93 LEU A C 1
ATOM 761 O O . LEU A 1 93 ? -6.659 5.652 10.336 1.00 88.25 93 LEU A O 1
ATOM 765 N N . SER A 1 94 ? -4.678 5.684 11.351 1.00 92.44 94 SER A N 1
ATOM 766 C CA . SER A 1 94 ? -3.907 5.708 10.111 1.00 92.44 94 SER A CA 1
ATOM 767 C C . SER A 1 94 ? -3.095 4.431 9.958 1.00 92.44 94 SER A C 1
ATOM 769 O O . SER A 1 94 ? -2.615 3.849 10.933 1.00 92.44 94 SER A O 1
ATOM 771 N N . ALA A 1 95 ? -2.954 3.975 8.720 1.00 93.06 95 ALA A N 1
ATOM 772 C CA . ALA A 1 95 ? -2.126 2.826 8.396 1.00 93.06 95 ALA A CA 1
ATOM 773 C C . ALA A 1 95 ? -1.274 3.122 7.166 1.00 93.06 95 ALA A C 1
ATOM 775 O O . ALA A 1 95 ? -1.711 3.820 6.255 1.00 93.06 95 ALA A O 1
ATOM 776 N N . GLU A 1 96 ? -0.070 2.570 7.136 1.00 95.81 96 GLU A N 1
ATOM 777 C CA . GLU A 1 96 ? 0.872 2.688 6.032 1.00 95.81 96 GLU A CA 1
ATOM 778 C C . GLU A 1 96 ? 1.500 1.325 5.757 1.00 95.81 96 GLU A C 1
ATOM 780 O O . GLU A 1 96 ? 2.043 0.689 6.659 1.00 95.81 96 GLU A O 1
ATOM 785 N N . PHE A 1 97 ? 1.436 0.881 4.507 1.00 93.94 97 PHE A N 1
ATOM 786 C CA . PHE A 1 97 ? 2.077 -0.336 4.034 1.00 93.94 97 PHE A CA 1
ATOM 787 C C . PHE A 1 97 ? 3.108 0.005 2.961 1.00 93.94 97 PHE A C 1
ATOM 789 O O . PHE A 1 97 ? 2.737 0.455 1.881 1.00 93.94 97 PHE A O 1
ATOM 796 N N . ASP A 1 98 ? 4.387 -0.247 3.234 1.00 92.81 98 ASP A N 1
ATOM 797 C CA . ASP A 1 98 ? 5.518 0.072 2.338 1.00 92.81 98 ASP A CA 1
ATOM 798 C C . ASP A 1 98 ? 5.903 -1.080 1.384 1.00 92.81 98 ASP A C 1
ATOM 800 O O . ASP A 1 98 ? 6.982 -1.100 0.790 1.00 92.81 98 ASP A O 1
ATOM 804 N N . GLY A 1 99 ? 5.034 -2.088 1.276 1.00 90.44 99 GLY A N 1
ATOM 805 C CA . GLY A 1 99 ? 5.284 -3.313 0.520 1.00 90.44 99 GLY A CA 1
ATOM 806 C C . GLY A 1 99 ? 5.889 -4.460 1.338 1.00 90.44 99 GLY A C 1
ATOM 807 O O . GLY A 1 99 ? 5.806 -5.618 0.904 1.00 90.44 99 GLY A O 1
ATOM 808 N N . PHE A 1 100 ? 6.426 -4.185 2.531 1.00 87.69 100 PHE A N 1
ATOM 809 C CA . PHE A 1 100 ? 7.008 -5.196 3.423 1.00 87.69 100 PHE A CA 1
ATOM 810 C C . PHE A 1 100 ? 6.516 -5.098 4.865 1.00 87.69 100 PHE A C 1
ATOM 812 O O . PHE A 1 100 ? 6.296 -6.122 5.509 1.00 87.69 100 PHE A O 1
ATOM 819 N N . SER A 1 101 ? 6.337 -3.883 5.363 1.00 89.69 101 SER A N 1
ATOM 820 C CA . SER A 1 101 ? 5.972 -3.572 6.736 1.00 89.69 101 SER A CA 1
ATOM 821 C C . SER A 1 101 ? 4.656 -2.814 6.753 1.00 89.69 101 SER A C 1
ATOM 823 O O . SER A 1 101 ? 4.427 -1.921 5.938 1.00 89.69 101 SER A O 1
ATOM 825 N N . LEU A 1 102 ? 3.798 -3.156 7.712 1.00 91.19 102 LEU A N 1
ATOM 826 C CA . LEU A 1 102 ? 2.596 -2.390 8.016 1.00 91.19 102 LEU A CA 1
ATOM 827 C C . LEU A 1 102 ? 2.839 -1.578 9.290 1.00 91.19 102 LEU A C 1
ATOM 829 O O . LEU A 1 102 ? 3.132 -2.147 10.347 1.00 91.19 102 LEU A O 1
ATOM 833 N N . ARG A 1 103 ? 2.711 -0.255 9.193 1.00 92.81 103 ARG A N 1
ATOM 834 C CA . ARG A 1 103 ? 2.682 0.662 10.331 1.00 92.81 103 ARG A CA 1
ATOM 835 C C . ARG A 1 103 ? 1.247 1.091 10.588 1.00 92.81 103 ARG A C 1
ATOM 837 O O . ARG A 1 103 ? 0.565 1.500 9.658 1.00 92.81 103 ARG A O 1
ATOM 844 N N . ILE A 1 104 ? 0.802 1.013 11.835 1.00 90.94 104 ILE A N 1
ATOM 845 C CA . ILE A 1 104 ? -0.533 1.454 12.249 1.00 90.94 104 ILE A CA 1
ATOM 846 C C . ILE A 1 104 ? -0.356 2.476 13.361 1.00 90.94 104 ILE A C 1
ATOM 848 O O . ILE A 1 104 ? 0.307 2.173 14.351 1.00 90.94 104 ILE A O 1
ATOM 852 N N . LYS A 1 105 ? -0.952 3.657 13.204 1.00 90.62 105 LYS A N 1
ATOM 853 C CA . LYS A 1 105 ? -1.092 4.645 14.271 1.00 90.62 105 LYS A CA 1
ATOM 854 C C . LYS A 1 105 ? -2.566 4.765 14.635 1.00 90.62 105 LYS A C 1
ATOM 856 O O . LYS A 1 105 ? -3.380 5.049 13.761 1.00 90.62 105 LYS A O 1
ATOM 861 N N . ALA A 1 106 ? -2.891 4.559 15.905 1.00 87.94 106 ALA A N 1
ATOM 862 C CA . ALA A 1 106 ? -4.252 4.677 16.417 1.00 87.94 106 ALA A CA 1
ATOM 863 C C . ALA A 1 106 ? -4.336 5.721 17.534 1.00 87.94 106 ALA A C 1
ATOM 865 O O . ALA A 1 106 ? -3.427 5.826 18.360 1.00 87.94 106 ALA A O 1
ATOM 866 N N . GLU A 1 107 ? -5.441 6.458 17.552 1.00 86.00 107 GLU A N 1
ATOM 867 C CA . GLU A 1 107 ? -5.767 7.492 18.533 1.00 86.00 107 GLU A CA 1
ATOM 868 C C . GLU A 1 107 ? -7.092 7.095 19.210 1.00 86.00 107 GLU A C 1
ATOM 870 O O . GLU A 1 107 ? -8.120 6.973 18.552 1.00 86.00 107 GLU A O 1
ATOM 875 N N . GLY A 1 108 ? -7.099 6.837 20.522 1.00 76.88 108 GLY A N 1
ATOM 876 C CA . GLY A 1 108 ? -8.329 6.452 21.235 1.00 76.88 108 GLY A CA 1
ATOM 877 C C . GLY A 1 108 ? -8.653 4.945 21.225 1.00 76.88 108 GLY A C 1
ATOM 878 O O . GLY A 1 108 ? -7.946 4.165 21.862 1.00 76.88 108 GLY A O 1
ATOM 879 N N . ASP A 1 109 ? -9.774 4.522 20.615 1.00 76.31 109 ASP A N 1
ATOM 880 C CA . ASP A 1 109 ? -10.296 3.144 20.745 1.00 76.31 109 ASP A CA 1
ATOM 881 C C . ASP A 1 109 ? -9.416 2.110 20.020 1.00 76.31 109 ASP A C 1
ATOM 883 O O . ASP A 1 109 ? -9.339 2.041 18.795 1.00 76.31 109 ASP A O 1
ATOM 887 N N . LEU A 1 110 ? -8.786 1.235 20.803 1.00 80.50 110 LEU A N 1
ATOM 888 C CA . LEU A 1 110 ? -7.827 0.249 20.309 1.00 80.50 110 LEU A CA 1
ATOM 889 C C . LEU A 1 110 ? -8.466 -1.018 19.732 1.00 80.50 110 LEU A C 1
ATOM 891 O O . LEU A 1 110 ? -7.738 -1.866 19.211 1.00 80.50 110 LEU A O 1
ATOM 895 N N . ARG A 1 111 ? -9.794 -1.193 19.812 1.00 82.19 111 ARG A N 1
ATOM 896 C CA . ARG A 1 111 ? -10.462 -2.435 19.375 1.00 82.19 111 ARG A CA 1
ATOM 897 C C . ARG A 1 111 ? -10.160 -2.783 17.919 1.00 82.19 111 ARG A C 1
ATOM 899 O O . ARG A 1 111 ? -9.738 -3.906 17.649 1.00 82.19 111 ARG A O 1
ATOM 906 N N . LYS A 1 112 ? -10.258 -1.812 17.005 1.00 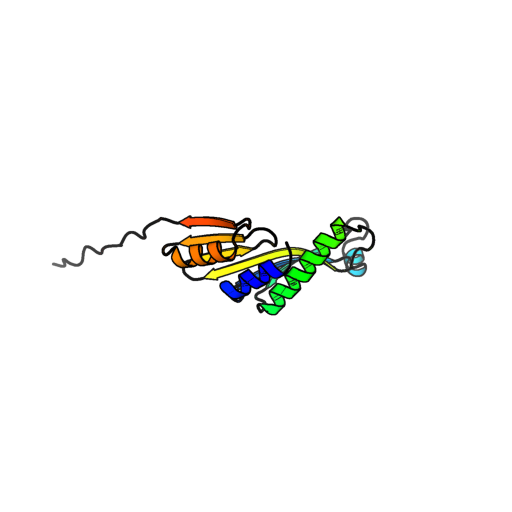76.94 112 LYS A N 1
ATOM 907 C CA . LYS A 1 112 ? -9.923 -2.016 15.583 1.00 76.94 112 LYS A CA 1
ATOM 908 C C . LYS A 1 112 ? -8.455 -2.387 15.378 1.00 76.94 112 LYS A C 1
ATOM 910 O O . LYS A 1 112 ? -8.145 -3.286 14.602 1.00 76.94 112 LYS A O 1
ATOM 915 N N . THR A 1 113 ? -7.542 -1.734 16.096 1.00 81.50 113 THR A N 1
ATOM 916 C CA . THR A 1 113 ? -6.104 -2.038 16.027 1.00 81.50 113 THR A CA 1
ATOM 917 C C . THR A 1 113 ? -5.826 -3.478 16.451 1.00 81.50 113 THR A C 1
ATOM 919 O O . THR A 1 113 ? -5.093 -4.193 15.766 1.00 81.50 113 THR A O 1
ATOM 922 N N . PHE A 1 114 ? -6.462 -3.943 17.531 1.00 82.50 114 PHE A N 1
ATOM 923 C CA . PHE A 1 114 ? -6.359 -5.335 17.970 1.00 82.50 114 PHE A CA 1
ATOM 924 C C . PHE A 1 114 ? -6.926 -6.321 16.943 1.00 82.50 114 PHE A C 1
ATOM 926 O O . PHE A 1 114 ? -6.289 -7.344 16.691 1.00 82.50 114 PHE A O 1
ATOM 933 N N . GLU A 1 115 ? -8.071 -6.030 16.322 1.00 82.88 115 GLU A N 1
ATOM 934 C CA . GLU A 1 115 ? -8.642 -6.866 15.255 1.00 82.88 115 GLU A CA 1
ATOM 935 C C . GLU A 1 115 ? -7.660 -7.030 14.086 1.00 82.88 115 GLU A C 1
ATOM 937 O O . GLU A 1 115 ? -7.371 -8.156 13.672 1.00 82.88 115 GLU A O 1
ATOM 942 N N . ILE A 1 116 ? -7.051 -5.932 13.627 1.00 79.88 116 ILE A N 1
ATOM 943 C CA . ILE A 1 116 ? -6.050 -5.951 12.550 1.00 79.88 116 ILE A CA 1
ATOM 944 C C . ILE A 1 116 ? -4.824 -6.787 12.952 1.00 79.88 116 ILE A C 1
ATOM 946 O O . ILE A 1 116 ? -4.362 -7.633 12.181 1.00 79.88 116 ILE A O 1
ATOM 950 N N . MET A 1 117 ? -4.310 -6.607 14.174 1.00 81.62 117 MET A N 1
ATOM 951 C CA . MET A 1 117 ? -3.171 -7.385 14.680 1.00 81.62 117 MET A CA 1
ATOM 952 C C . MET A 1 117 ? -3.469 -8.889 14.747 1.00 81.62 117 MET A C 1
ATOM 954 O O . MET A 1 117 ? -2.609 -9.708 14.420 1.00 81.62 117 MET A O 1
ATOM 958 N N . GLN A 1 118 ? -4.679 -9.269 15.168 1.00 82.38 118 GLN A N 1
ATOM 959 C CA . GLN A 1 118 ? -5.091 -10.672 15.269 1.00 82.38 118 GLN A CA 1
ATOM 960 C C . GLN A 1 118 ? -5.231 -11.344 13.900 1.00 82.38 118 GLN A C 1
ATOM 962 O O . GLN A 1 118 ? -5.041 -12.556 13.794 1.00 82.38 118 GLN A O 1
ATOM 967 N N . LEU A 1 119 ? -5.550 -10.583 12.858 1.00 76.94 119 LEU A N 1
ATOM 968 C CA . LEU A 1 119 ? -5.704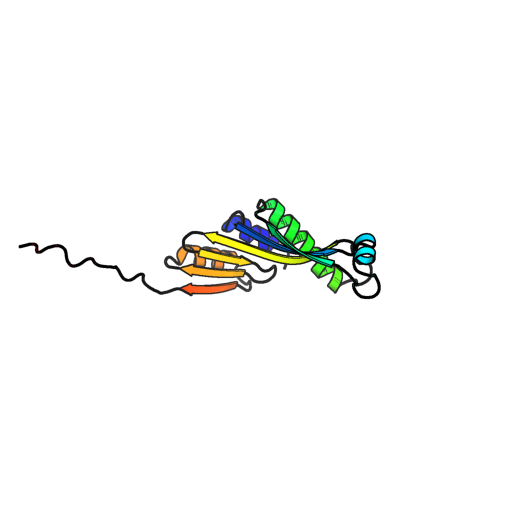 -11.107 11.502 1.00 76.94 119 LEU A CA 1
ATOM 969 C C . LEU A 1 119 ? -4.365 -11.269 10.787 1.00 76.94 119 LEU A C 1
ATOM 971 O O . LEU A 1 119 ? -4.165 -12.221 10.038 1.00 76.94 119 LEU A O 1
ATOM 975 N N . LEU A 1 120 ? -3.409 -10.394 11.084 1.00 78.94 120 LEU A N 1
ATOM 976 C CA . LEU A 1 120 ? -2.069 -10.408 10.500 1.00 78.94 120 LEU A CA 1
ATOM 977 C C . LEU A 1 120 ? -1.048 -11.185 11.359 1.00 78.94 120 LEU A C 1
ATOM 979 O O . LEU A 1 120 ? 0.159 -10.956 11.253 1.00 78.94 120 LEU A O 1
ATOM 983 N N . LYS A 1 121 ? -1.529 -12.118 12.198 1.00 74.31 121 LYS A N 1
ATOM 984 C CA . LYS A 1 121 ? -0.741 -12.948 13.130 1.00 74.31 121 LYS A CA 1
ATOM 985 C C . LYS A 1 121 ? 0.577 -13.443 12.531 1.00 74.31 121 LYS A C 1
ATOM 987 O O . LYS A 1 121 ? 0.606 -14.056 11.468 1.00 74.31 121 LYS A O 1
ATOM 992 N N . GLY A 1 122 ? 1.666 -13.222 13.268 1.00 70.06 122 GLY A N 1
ATOM 993 C CA . GLY A 1 122 ? 3.007 -13.694 12.907 1.00 70.06 122 GLY A CA 1
ATOM 994 C C . GLY A 1 122 ? 3.729 -12.852 11.850 1.00 70.06 122 GLY A C 1
ATOM 995 O O . GLY A 1 122 ? 4.813 -13.238 11.419 1.00 70.06 122 GLY A O 1
ATOM 996 N N . ARG A 1 123 ? 3.162 -11.713 11.430 1.00 77.81 123 ARG A N 1
ATOM 997 C CA . ARG A 1 123 ? 3.812 -10.763 10.515 1.00 77.81 123 ARG A CA 1
ATOM 998 C C . ARG A 1 123 ? 4.412 -9.578 11.267 1.00 77.81 123 ARG A C 1
ATOM 1000 O O . ARG A 1 123 ? 4.014 -9.268 12.388 1.00 77.81 123 ARG A O 1
ATOM 1007 N N . ILE A 1 124 ? 5.375 -8.913 10.631 1.00 76.56 124 ILE A N 1
ATOM 1008 C CA . ILE A 1 124 ? 5.994 -7.701 11.169 1.00 76.56 124 ILE A CA 1
ATOM 1009 C C . ILE A 1 124 ? 4.987 -6.558 11.040 1.00 76.56 124 ILE A C 1
ATOM 1011 O O . ILE A 1 124 ? 4.706 -6.082 9.941 1.00 76.56 124 ILE A O 1
ATOM 1015 N N . ILE A 1 125 ? 4.439 -6.138 12.176 1.00 78.62 125 ILE A N 1
ATOM 1016 C CA . ILE A 1 125 ? 3.525 -5.003 12.284 1.00 78.62 125 ILE A CA 1
ATOM 1017 C C . ILE A 1 125 ? 4.110 -4.069 13.329 1.00 78.62 125 ILE A C 1
ATOM 1019 O O . ILE A 1 125 ? 4.391 -4.485 14.454 1.00 78.62 125 ILE A O 1
ATOM 1023 N N . ARG A 1 126 ? 4.291 -2.805 12.959 1.00 85.31 126 ARG A N 1
ATOM 1024 C CA . ARG A 1 126 ? 4.687 -1.761 13.898 1.00 85.31 126 ARG A CA 1
ATOM 1025 C C . ARG A 1 126 ? 3.447 -0.974 14.291 1.00 85.31 126 ARG A C 1
ATOM 1027 O O . ARG A 1 126 ? 2.823 -0.349 13.441 1.00 85.31 126 ARG A O 1
ATOM 1034 N N . VAL A 1 127 ? 3.099 -1.012 15.571 1.00 83.75 127 VAL A N 1
ATOM 1035 C CA . VAL A 1 127 ? 1.920 -0.320 16.098 1.00 83.75 127 VAL A CA 1
ATOM 1036 C C . VAL A 1 127 ? 2.372 0.833 16.981 1.00 83.75 127 VAL A C 1
ATOM 1038 O O . VAL A 1 127 ? 3.188 0.647 17.881 1.00 83.75 1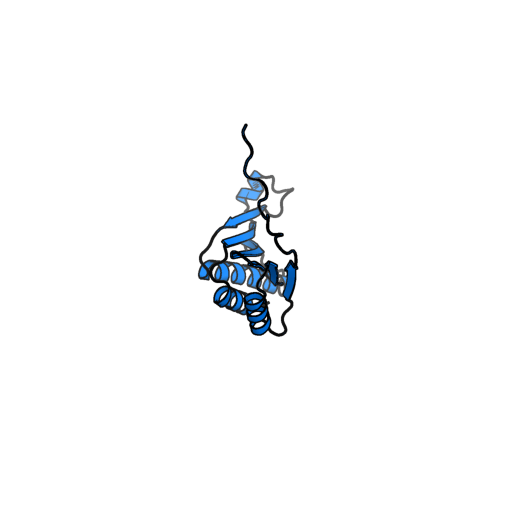27 VAL A 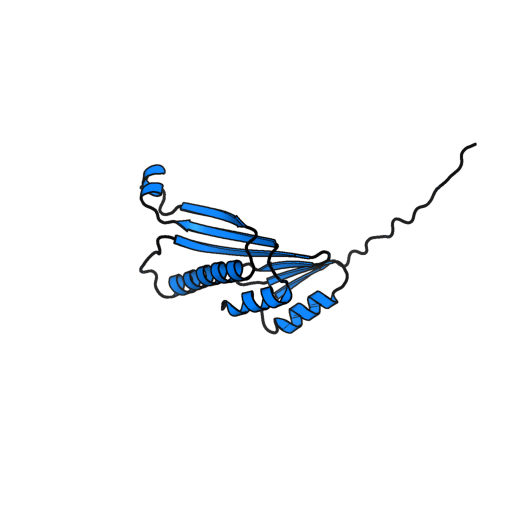O 1
ATOM 1041 N N . GLU A 1 128 ? 1.844 2.017 16.703 1.00 87.81 128 GLU A N 1
ATOM 1042 C CA . GLU A 1 128 ? 2.044 3.240 17.473 1.00 87.81 128 GLU A CA 1
ATOM 1043 C C . GLU A 1 128 ? 0.684 3.658 18.047 1.00 87.81 128 GLU A C 1
ATOM 1045 O O . GLU A 1 128 ? -0.309 3.745 17.326 1.00 87.81 128 GLU A O 1
ATOM 1050 N N . ILE A 1 129 ? 0.615 3.846 19.364 1.00 82.62 129 ILE A N 1
ATOM 1051 C CA . ILE A 1 129 ? -0.632 4.152 20.071 1.00 82.62 129 ILE A CA 1
ATOM 1052 C C . ILE A 1 129 ? -0.472 5.502 20.751 1.00 82.62 129 ILE A C 1
ATOM 1054 O O . ILE A 1 129 ? 0.444 5.675 21.557 1.00 82.62 129 ILE A O 1
ATOM 1058 N N . ASP A 1 130 ? -1.370 6.430 20.435 1.00 82.94 130 ASP A N 1
ATOM 1059 C CA . ASP A 1 130 ? -1.465 7.706 21.128 1.00 82.94 130 ASP A CA 1
ATOM 1060 C C . ASP A 1 130 ? -2.429 7.587 22.317 1.00 82.94 130 ASP A C 1
ATOM 1062 O O . ASP A 1 130 ? -3.602 7.245 22.153 1.00 82.94 130 ASP A O 1
ATOM 1066 N N . LEU A 1 131 ? -1.910 7.829 23.524 1.00 77.94 131 LEU A N 1
ATOM 1067 C CA . LEU A 1 131 ? -2.666 7.802 24.783 1.00 77.94 131 LEU A CA 1
ATOM 1068 C C . LEU A 1 131 ? -3.008 9.209 25.288 1.00 77.94 131 LEU A C 1
ATOM 1070 O O . LEU A 1 131 ? -3.446 9.353 26.431 1.00 77.94 131 LEU A O 1
ATOM 1074 N N . SER A 1 132 ? -2.774 10.251 24.488 1.00 78.19 132 SER A N 1
ATOM 1075 C CA . SER A 1 132 ? -3.170 11.601 24.868 1.00 78.19 132 SER A CA 1
ATOM 1076 C C . SER A 1 132 ? -4.697 11.679 24.992 1.00 78.19 132 SER A C 1
ATOM 1078 O O . SER A 1 132 ? -5.448 11.463 24.043 1.00 78.19 132 SER A O 1
ATOM 1080 N N . CYS A 1 133 ? -5.178 11.950 26.206 1.00 55.78 133 CYS A N 1
ATOM 1081 C CA . CYS A 1 133 ? -6.571 12.321 26.406 1.00 55.78 133 CYS A CA 1
ATOM 1082 C C . CYS A 1 133 ? -6.763 13.723 25.820 1.00 55.78 133 CYS A C 1
ATOM 1084 O O . CYS A 1 133 ? -6.022 14.624 26.221 1.00 55.78 133 CYS A O 1
ATOM 1086 N N . PRO A 1 134 ? -7.760 13.960 24.950 1.00 58.09 134 PRO A N 1
ATOM 1087 C CA . PRO A 1 134 ? -8.217 15.319 24.727 1.00 58.09 134 PRO A CA 1
ATOM 1088 C C . PRO A 1 134 ? -8.758 15.817 26.071 1.00 58.09 134 PRO A C 1
ATOM 1090 O O . PRO A 1 134 ? -9.791 15.345 26.551 1.00 58.09 134 PRO A O 1
ATOM 1093 N N . GLU A 1 135 ? -8.014 16.699 26.740 1.00 51.28 135 GLU A N 1
ATOM 1094 C CA . GLU A 1 135 ? -8.528 17.392 27.913 1.00 51.28 135 GLU A CA 1
ATOM 1095 C C . GLU A 1 135 ? -9.829 18.083 27.503 1.00 51.28 135 GLU A C 1
ATOM 1097 O O . GLU A 1 135 ? -9.891 18.801 26.505 1.00 51.28 135 GLU A O 1
ATOM 1102 N N . HIS A 1 136 ? -10.900 17.819 28.252 1.00 46.00 136 HIS A N 1
ATOM 1103 C CA . HIS A 1 136 ? -12.122 18.593 28.141 1.00 46.00 136 HIS A CA 1
ATOM 1104 C C . HIS A 1 136 ? -11.763 20.067 28.362 1.00 46.00 136 HIS A C 1
ATOM 1106 O O . HIS A 1 136 ? -11.494 20.462 29.497 1.00 46.00 136 HIS A O 1
ATOM 1112 N N . GLU A 1 137 ? -11.834 20.887 27.312 1.00 43.16 137 GLU A N 1
ATOM 1113 C CA . GLU A 1 137 ? -12.082 22.321 27.444 1.00 43.16 137 GLU A CA 1
ATOM 1114 C C . GLU A 1 137 ? -13.438 22.482 28.147 1.00 43.16 137 GLU A C 1
ATOM 1116 O O . GLU A 1 137 ? -14.496 22.615 27.530 1.00 43.16 137 GLU A O 1
ATOM 1121 N N . LYS A 1 138 ? -13.439 22.381 29.479 1.00 43.06 138 LYS A N 1
ATOM 1122 C CA . LYS A 1 138 ? -14.569 22.815 30.283 1.00 43.06 138 LYS A CA 1
ATOM 1123 C C . LYS A 1 138 ? -14.569 24.331 30.272 1.00 43.06 138 LYS A C 1
ATOM 1125 O O . LYS A 1 138 ? -13.694 24.982 30.831 1.00 43.06 138 LYS A O 1
ATOM 1130 N N . SER A 1 139 ? -15.593 24.854 29.620 1.00 47.47 139 SER A N 1
ATOM 1131 C CA . SER A 1 139 ? -16.062 26.222 29.730 1.00 47.47 139 SER A CA 1
ATOM 1132 C C . SER A 1 139 ? -16.269 26.628 31.194 1.00 47.47 139 SER A C 1
ATOM 1134 O O . SER A 1 139 ? -17.087 26.022 31.873 1.00 47.47 139 SER A O 1
ATOM 1136 N N . GLU A 1 140 ? -15.600 27.697 31.617 1.00 44.16 140 GLU A N 1
ATOM 1137 C CA . GLU A 1 140 ? -15.991 28.682 32.639 1.00 44.16 140 GLU A CA 1
ATOM 1138 C C . GLU A 1 140 ? -15.280 29.975 32.173 1.00 44.16 140 GLU A C 1
ATOM 1140 O O . GLU A 1 140 ? -14.083 29.956 31.921 1.00 44.16 140 GLU A O 1
ATOM 1145 N N . VAL A 1 141 ? -15.912 31.114 31.881 1.00 43.72 141 VAL A N 1
ATOM 1146 C CA . VAL A 1 141 ? -16.982 31.802 32.603 1.00 43.72 141 VAL A CA 1
ATOM 1147 C C . VAL A 1 141 ? -17.830 32.608 31.611 1.00 43.72 141 VAL A C 1
ATOM 1149 O O . VAL A 1 141 ? -17.324 33.447 30.865 1.00 43.72 141 VAL A O 1
ATOM 1152 N N . ALA A 1 142 ? -19.143 32.389 31.650 1.00 46.34 142 ALA A N 1
ATOM 1153 C CA . ALA A 1 142 ? -20.119 33.360 31.187 1.00 46.34 142 ALA A CA 1
ATOM 1154 C C . ALA A 1 142 ? -20.402 34.370 32.316 1.00 46.34 142 ALA A C 1
ATOM 1156 O O . ALA A 1 142 ? -20.611 33.973 33.457 1.00 46.34 142 ALA A O 1
ATOM 1157 N N . GLN A 1 143 ? -20.495 35.644 31.924 1.00 45.78 143 GLN A N 1
ATOM 1158 C CA . GLN A 1 143 ? -21.224 36.744 32.575 1.00 45.78 143 GLN A CA 1
ATOM 1159 C C . GLN A 1 143 ? -20.658 37.359 33.868 1.00 45.78 143 GLN A C 1
ATOM 1161 O O . GLN A 1 143 ? -20.787 36.811 34.953 1.00 45.78 143 GLN A O 1
ATOM 1166 N N . GLN A 1 144 ? -20.256 38.631 33.758 1.00 39.16 144 GLN A N 1
ATOM 1167 C CA . GLN A 1 144 ? -21.022 39.722 34.377 1.00 39.16 144 GLN A CA 1
ATOM 1168 C C . GLN A 1 144 ? -20.772 41.048 33.636 1.00 39.16 144 GLN A C 1
ATOM 1170 O O . GLN A 1 144 ? -19.703 41.645 33.711 1.00 39.16 144 GLN A O 1
ATOM 1175 N N . GLN A 1 145 ? -21.789 41.475 32.881 1.00 42.12 145 GLN A N 1
ATOM 1176 C CA . GLN A 1 145 ? -22.097 42.888 32.667 1.00 42.12 145 GLN A CA 1
ATOM 1177 C C . GLN A 1 145 ? -22.751 43.400 33.957 1.00 42.12 145 GLN A C 1
ATOM 1179 O O . GLN A 1 145 ? -23.687 42.751 34.420 1.00 42.12 145 GLN A O 1
ATOM 1184 N N . TYR A 1 146 ? -22.244 44.494 34.526 1.00 46.84 146 TYR A N 1
ATOM 1185 C CA . TYR A 1 146 ? -22.955 45.717 34.944 1.00 46.84 146 TYR A CA 1
ATOM 1186 C C . TYR A 1 146 ? -21.957 46.683 35.584 1.00 46.84 146 TYR A C 1
ATOM 1188 O O . TYR A 1 146 ? -21.170 46.233 36.445 1.00 46.84 146 TYR A O 1
#

Radius of gyration: 21.96 Å; chains: 1; bounding box: 49×60×61 Å